Protein AF-A0A498HMM2-F1 (afdb_monomer_lite)

Secondary structure (DSSP, 8-state):
----------HHHHHHHHHHHHHHHHHHHHHHHHHHHHHHHHHHHHHHHHHHHSPPHHHHHHHHHHHHHHHHHHHHHHHHHHHHHHHHS--TTS----S---TTTHHHHS-----S-------

Foldseek 3Di:
DDDDPPPPPDPVVVVVVVVVVVVVVVVVVVVVVVVVVVVVVVVVVVVVVVVVVDDDPVVVVVVVVVVVVVVVVVVVVVVVVVVVVCVVDPDPPDPPPPDPDDVVVVVVVVPPPDDDDDDDDDD

InterPro domains:
  IPR015898 G-protein, gamma subunit-like domain [SM01224] (31-123)
  IPR045878 Guanine nucleotide-binding protein subunit gamma 1/2 [PTHR35129] (78-122)

Sequence (123 aa):
MQSDGSETLSPTTLRLQSLSAADTRGKHRIHAELKRLEQETRFLEEELEQLEKMDKASSACKEKLFSNVINMFTNFCLCSRILNSAETRPDPLLPITHGPLNPFWDRWFEGPQDSKGCRCWIL

Structure (mmCIF, N/CA/C/O backbone):
data_AF-A0A498HMM2-F1
#
_entry.id   AF-A0A498HMM2-F1
#
loop_
_atom_site.group_PDB
_atom_site.id
_atom_site.type_symbol
_atom_site.label_atom_id
_atom_site.label_alt_id
_atom_site.label_comp_id
_atom_site.label_asym_id
_atom_site.label_entity_id
_atom_site.label_seq_id
_atom_site.pdbx_PDB_ins_code
_atom_site.Cartn_x
_atom_site.Cartn_y
_atom_site.Cartn_z
_atom_site.occupancy
_atom_site.B_iso_or_equiv
_atom_site.auth_seq_id
_atom_site.auth_comp_id
_atom_site.auth_asym_id
_atom_site.auth_atom_id
_atom_site.pdbx_PDB_model_num
ATOM 1 N N . MET A 1 1 ? -85.148 -9.164 46.575 1.00 36.94 1 MET A N 1
ATOM 2 C CA . MET A 1 1 ? -84.847 -7.888 45.891 1.00 36.94 1 MET A CA 1
ATOM 3 C C . MET A 1 1 ? -83.417 -7.507 46.239 1.00 36.94 1 MET A C 1
ATOM 5 O O . MET A 1 1 ? -82.973 -7.881 47.317 1.00 36.94 1 MET A O 1
ATOM 9 N N . GLN A 1 2 ? -82.712 -6.920 45.271 1.00 40.34 2 GLN A N 1
ATOM 10 C CA . GLN A 1 2 ? -81.260 -6.739 45.175 1.00 40.34 2 GLN A CA 1
ATOM 11 C C . GLN A 1 2 ? -80.545 -6.300 46.468 1.00 40.34 2 GLN A C 1
ATOM 13 O O . GLN A 1 2 ? -80.986 -5.370 47.136 1.00 40.34 2 GLN A O 1
ATOM 18 N N . SER A 1 3 ? -79.388 -6.913 46.750 1.00 34.75 3 SER A N 1
ATOM 19 C CA . SER A 1 3 ? -78.334 -6.316 47.577 1.00 34.75 3 SER A CA 1
ATOM 20 C C . SER A 1 3 ? -77.168 -5.926 46.666 1.00 34.75 3 SER A C 1
ATOM 22 O O . SER A 1 3 ? -76.377 -6.778 46.259 1.00 34.75 3 SER A O 1
ATOM 24 N N . ASP A 1 4 ? -77.108 -4.644 46.317 1.00 44.84 4 ASP A N 1
ATOM 25 C CA . ASP A 1 4 ? -76.009 -4.031 45.576 1.00 44.84 4 ASP A CA 1
ATOM 26 C C . ASP A 1 4 ? -74.748 -3.979 46.451 1.00 44.84 4 ASP A C 1
ATOM 28 O O . ASP A 1 4 ? -74.605 -3.129 47.328 1.00 44.84 4 ASP A O 1
ATOM 32 N N . GLY A 1 5 ? -73.821 -4.905 46.210 1.00 42.09 5 GLY A N 1
ATOM 33 C CA . GLY A 1 5 ? -72.449 -4.836 46.702 1.00 42.09 5 GLY A CA 1
ATOM 34 C C . GLY A 1 5 ? -71.561 -4.194 45.644 1.00 42.09 5 GLY A C 1
ATOM 35 O O . GLY A 1 5 ? -70.886 -4.895 44.899 1.00 42.09 5 GLY A O 1
ATOM 36 N N . SER A 1 6 ? -71.604 -2.866 45.537 1.00 44.31 6 SER A N 1
ATOM 37 C CA . SER A 1 6 ? -70.723 -2.104 44.649 1.00 44.31 6 SER A CA 1
ATOM 38 C C . SER A 1 6 ? -69.293 -2.140 45.203 1.00 44.31 6 SER A C 1
ATOM 40 O O . SER A 1 6 ? -68.947 -1.378 46.111 1.00 44.31 6 SER A O 1
ATOM 42 N N . GLU A 1 7 ? -68.470 -3.063 44.696 1.00 49.50 7 GLU A N 1
ATOM 43 C CA . GLU A 1 7 ? -67.033 -3.139 44.977 1.00 49.50 7 GLU A CA 1
ATOM 44 C C . GLU A 1 7 ? -66.338 -1.882 44.440 1.00 49.50 7 GLU A C 1
ATOM 46 O O . GLU A 1 7 ? -65.869 -1.799 43.305 1.00 49.50 7 GLU A O 1
ATOM 51 N N . THR A 1 8 ? -66.297 -0.855 45.285 1.00 46.38 8 THR A N 1
ATOM 52 C CA . THR A 1 8 ? -65.587 0.392 45.023 1.00 46.38 8 THR A CA 1
ATOM 53 C C . THR A 1 8 ? -64.092 0.125 45.190 1.00 46.38 8 THR A C 1
ATOM 55 O O . THR A 1 8 ? -63.544 0.193 46.292 1.00 46.38 8 THR A O 1
ATOM 58 N N . LEU A 1 9 ? -63.425 -0.221 44.087 1.00 51.84 9 LEU A N 1
ATOM 59 C CA . LEU A 1 9 ? -61.968 -0.303 44.012 1.00 51.84 9 LEU A CA 1
ATOM 60 C C . LEU A 1 9 ? -61.376 1.055 44.412 1.00 51.84 9 LEU A C 1
ATOM 62 O O . LEU A 1 9 ? -61.551 2.062 43.726 1.00 51.84 9 LEU A O 1
ATOM 66 N N . SER A 1 10 ? -60.704 1.084 45.563 1.00 58.09 10 SER A N 1
ATOM 67 C CA . SER A 1 10 ? -60.160 2.313 46.137 1.00 58.09 10 SER A CA 1
ATOM 68 C C . SER A 1 10 ? -59.136 2.980 45.197 1.00 58.09 10 SER A C 1
ATOM 70 O O . SER A 1 10 ? -58.333 2.279 44.570 1.00 58.09 10 SER A O 1
ATOM 72 N N . PRO A 1 11 ? -59.070 4.328 45.152 1.00 54.34 11 PRO A N 1
ATOM 73 C CA . PRO A 1 11 ? -58.138 5.089 44.302 1.00 54.34 11 PRO A CA 1
ATOM 74 C C . PRO A 1 11 ? -56.658 4.705 44.488 1.00 54.34 11 PRO A C 1
ATOM 76 O O . PRO A 1 11 ? -55.835 4.854 43.582 1.00 54.34 11 PRO A O 1
ATOM 79 N N . THR A 1 12 ? -56.320 4.179 45.665 1.00 55.50 12 THR A N 1
ATOM 80 C CA . THR A 1 12 ? -54.974 3.757 46.065 1.00 55.50 12 THR A CA 1
ATOM 81 C C . THR A 1 12 ? -54.483 2.516 45.305 1.00 55.50 12 THR A C 1
ATOM 83 O O . THR A 1 12 ? -53.296 2.425 44.989 1.00 55.50 12 THR A O 1
ATOM 86 N N . THR A 1 13 ? -55.376 1.593 44.925 1.00 53.31 13 THR A N 1
ATOM 87 C CA . THR A 1 13 ? -55.015 0.362 44.191 1.00 53.31 13 THR A CA 1
ATOM 88 C C . THR A 1 13 ? -54.612 0.668 42.745 1.00 53.31 13 THR A C 1
ATOM 90 O O . THR A 1 13 ? -53.653 0.102 42.220 1.00 53.31 13 THR A O 1
ATOM 93 N N . LEU A 1 14 ? -55.279 1.647 42.129 1.00 54.44 14 LEU A N 1
ATOM 94 C CA . LEU A 1 14 ? -55.031 2.086 40.753 1.00 54.44 14 LEU A CA 1
ATOM 95 C C . LEU A 1 14 ? -53.692 2.843 40.631 1.00 54.44 14 LEU A C 1
ATOM 97 O O . LEU A 1 14 ? -52.986 2.722 39.629 1.00 54.44 14 LEU A O 1
ATOM 101 N N . ARG A 1 15 ? -53.274 3.560 41.686 1.00 53.12 15 ARG A N 1
ATOM 102 C CA . ARG A 1 15 ? -51.967 4.242 41.752 1.00 53.12 15 ARG A CA 1
ATOM 103 C C . ARG A 1 15 ? -50.787 3.285 41.909 1.00 53.12 15 ARG A C 1
ATOM 105 O O . ARG A 1 15 ? -49.772 3.499 41.252 1.00 53.12 15 ARG A O 1
ATOM 112 N N . LEU A 1 16 ? -50.919 2.224 42.704 1.00 51.81 16 LEU A N 1
ATOM 113 C CA . LEU A 1 16 ? -49.875 1.197 42.830 1.00 51.81 16 LEU A CA 1
ATOM 114 C C . LEU A 1 16 ? -49.755 0.335 41.562 1.00 51.81 16 LEU A C 1
ATOM 116 O O . LEU A 1 16 ? -48.642 0.031 41.135 1.00 51.81 16 LEU A O 1
ATOM 120 N N . GLN A 1 17 ? -50.874 0.023 40.898 1.00 54.69 17 GLN A N 1
ATOM 121 C CA . GLN A 1 17 ? -50.864 -0.639 39.586 1.00 54.69 17 GLN A CA 1
ATOM 122 C C . GLN A 1 17 ? -50.263 0.250 38.488 1.00 54.69 17 GLN A C 1
ATOM 124 O O . GLN A 1 17 ? -49.471 -0.230 37.681 1.00 54.69 17 GLN A O 1
ATOM 129 N N . SER A 1 18 ? -50.564 1.554 38.484 1.00 53.69 18 SER A N 1
ATOM 130 C CA . SER A 1 18 ? -49.972 2.512 37.541 1.00 53.69 18 SER A CA 1
ATOM 131 C C . SER A 1 18 ? -48.470 2.722 37.764 1.00 53.69 18 SER A C 1
ATOM 133 O O . SE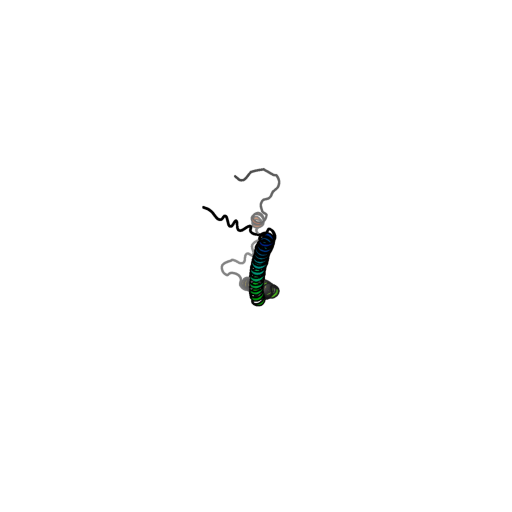R A 1 18 ? -47.749 2.921 36.787 1.00 53.69 18 SER A O 1
ATOM 135 N N . LEU A 1 19 ? -47.990 2.682 39.012 1.00 57.72 19 LEU A N 1
ATOM 136 C CA . LEU A 1 19 ? -46.561 2.759 39.340 1.00 57.72 19 LEU A CA 1
ATOM 137 C C . LEU A 1 19 ? -45.820 1.484 38.910 1.00 57.72 19 LEU A C 1
ATOM 139 O O . LEU A 1 19 ? -44.780 1.581 38.272 1.00 57.72 19 LEU A O 1
ATOM 143 N N . SER A 1 20 ? -46.397 0.304 39.160 1.00 58.25 20 SER A N 1
ATOM 144 C CA . SER A 1 20 ? -45.884 -0.996 38.690 1.00 58.25 20 SER A CA 1
ATOM 145 C C . SER A 1 20 ? -45.835 -1.101 37.152 1.00 58.25 20 SER A C 1
ATOM 147 O O . SER A 1 20 ? -44.838 -1.531 36.566 1.00 58.25 20 SER A O 1
ATOM 149 N N . ALA A 1 21 ? -46.879 -0.633 36.462 1.00 56.19 21 ALA A N 1
ATOM 150 C CA . ALA A 1 21 ? -46.923 -0.601 35.000 1.00 56.19 21 ALA A CA 1
ATOM 151 C C . ALA A 1 21 ? -45.917 0.403 34.396 1.00 56.19 21 ALA A C 1
ATOM 153 O O . ALA A 1 21 ? -45.317 0.141 33.353 1.00 56.19 21 ALA A O 1
ATOM 154 N N . ALA A 1 22 ? -45.687 1.542 35.057 1.00 59.97 22 ALA A N 1
ATOM 155 C CA . ALA A 1 22 ? -44.666 2.507 34.648 1.00 59.97 22 ALA A CA 1
ATOM 156 C C . ALA A 1 22 ? -43.235 1.980 34.881 1.00 59.97 22 ALA A C 1
ATOM 158 O O . ALA A 1 22 ? -42.363 2.181 34.032 1.00 59.97 22 ALA A O 1
ATOM 159 N N . ASP A 1 23 ? -43.015 1.258 35.981 1.00 61.69 23 ASP A N 1
ATOM 160 C CA . ASP A 1 23 ? -41.728 0.662 36.351 1.00 61.69 23 ASP A CA 1
ATOM 161 C C . ASP A 1 23 ? -41.336 -0.486 35.405 1.00 61.69 23 ASP A C 1
ATOM 163 O O . ASP A 1 23 ? -40.209 -0.555 34.911 1.00 61.69 23 ASP A O 1
ATOM 167 N N . THR A 1 24 ? -42.302 -1.319 35.001 1.00 68.19 24 THR A N 1
ATOM 168 C CA . THR A 1 24 ? -42.070 -2.325 33.953 1.00 68.19 24 THR A CA 1
ATOM 169 C C . THR A 1 24 ? -41.757 -1.679 32.602 1.00 68.19 24 THR A C 1
ATOM 171 O O . THR A 1 24 ? -40.858 -2.149 31.909 1.00 68.19 24 THR A O 1
ATOM 174 N N . ARG A 1 25 ? -42.401 -0.572 32.208 1.00 67.50 25 ARG A N 1
ATOM 175 C CA . ARG A 1 25 ? -42.082 0.138 30.950 1.00 67.50 25 ARG A CA 1
ATOM 176 C C . ARG A 1 25 ? -40.666 0.722 30.947 1.00 67.50 25 ARG A C 1
ATOM 178 O O . ARG A 1 25 ? -39.955 0.598 29.948 1.00 67.50 25 ARG A O 1
ATOM 185 N N . GLY A 1 26 ? -40.250 1.326 32.061 1.00 80.38 26 GLY A N 1
ATOM 186 C CA . GLY A 1 26 ? -38.877 1.792 32.260 1.00 80.38 26 GLY A CA 1
ATOM 187 C C . GLY A 1 26 ? -37.877 0.638 32.189 1.00 80.38 26 GLY A C 1
ATOM 188 O O . GLY A 1 26 ? -36.894 0.726 31.453 1.00 80.38 26 GLY A O 1
ATOM 189 N N . LYS A 1 27 ? -38.188 -0.481 32.854 1.00 87.19 27 LYS A N 1
ATOM 190 C CA . LYS A 1 27 ? -37.388 -1.710 32.835 1.00 87.19 27 LYS A CA 1
ATOM 191 C C . LYS A 1 27 ? -37.185 -2.250 31.423 1.00 87.19 27 LYS A C 1
ATOM 193 O O . LYS A 1 27 ? -36.051 -2.529 31.061 1.00 87.19 27 LYS A O 1
ATOM 198 N N . HIS A 1 28 ? -38.232 -2.353 30.602 1.00 88.94 28 HIS A N 1
ATOM 199 C CA . HIS A 1 28 ? -38.090 -2.819 29.216 1.00 88.94 28 HIS A CA 1
ATOM 200 C C . HIS A 1 28 ? -37.212 -1.885 28.378 1.00 88.94 28 HIS A C 1
ATOM 202 O O . HIS A 1 28 ? -36.393 -2.365 27.598 1.00 88.94 28 HIS A O 1
ATOM 208 N N . ARG A 1 29 ? -37.337 -0.563 28.568 1.00 89.44 29 ARG A N 1
ATOM 209 C CA . ARG A 1 29 ? -36.491 0.419 27.877 1.00 89.44 29 ARG A CA 1
ATOM 210 C C . ARG A 1 29 ? -35.020 0.254 28.253 1.00 89.44 29 ARG A C 1
ATOM 212 O O . ARG A 1 29 ? -34.181 0.157 27.367 1.00 89.44 29 ARG A O 1
ATOM 219 N N . ILE A 1 30 ? -34.727 0.158 29.549 1.00 90.19 30 ILE A N 1
ATOM 220 C CA . ILE A 1 30 ? -33.360 -0.057 30.043 1.00 90.19 30 ILE A CA 1
ATOM 221 C C . ILE A 1 30 ? -32.818 -1.397 29.534 1.00 90.19 30 ILE A C 1
ATOM 223 O O . ILE A 1 30 ? -31.680 -1.478 29.091 1.00 90.19 30 ILE A O 1
ATOM 227 N N . HIS A 1 31 ? -33.638 -2.447 29.537 1.00 90.00 31 HIS A N 1
ATOM 228 C CA . HIS A 1 31 ? -33.229 -3.775 29.092 1.00 90.00 31 HIS A CA 1
ATOM 229 C C . HIS A 1 31 ? -32.955 -3.839 27.580 1.00 90.00 31 HIS A C 1
ATOM 231 O O . HIS A 1 31 ? -32.061 -4.561 27.149 1.00 90.00 31 HIS A O 1
ATOM 237 N N . ALA A 1 32 ? -33.695 -3.078 26.770 1.00 91.38 32 ALA A N 1
ATOM 238 C CA . ALA A 1 32 ? -33.445 -2.965 25.335 1.00 91.38 32 ALA A CA 1
ATOM 239 C C . ALA A 1 32 ? -32.131 -2.229 25.041 1.00 91.38 32 ALA A C 1
ATOM 241 O O . ALA A 1 32 ? -31.350 -2.686 24.209 1.00 91.38 32 ALA A O 1
ATOM 242 N N . GLU A 1 33 ? -31.859 -1.129 25.748 1.00 93.81 33 GLU A N 1
ATOM 243 C CA . GLU A 1 33 ? -30.581 -0.423 25.614 1.00 93.81 33 GLU A CA 1
ATOM 244 C C . GLU A 1 33 ? -29.408 -1.271 26.103 1.00 93.81 33 GLU A C 1
ATOM 246 O O . GLU A 1 33 ? -28.381 -1.321 25.432 1.00 93.81 33 GLU A O 1
ATOM 251 N N . LEU A 1 34 ?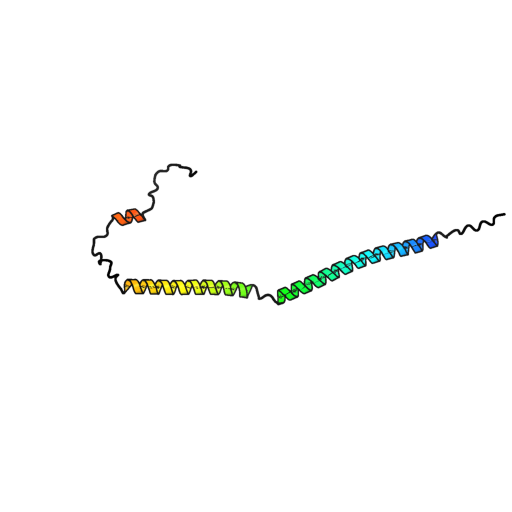 -29.585 -2.010 27.201 1.00 93.50 34 LEU A N 1
ATOM 252 C CA . LEU A 1 34 ? -28.583 -2.942 27.711 1.00 93.50 34 LEU A CA 1
ATOM 253 C C . LEU A 1 34 ? -28.264 -4.032 26.682 1.00 93.50 34 LEU A C 1
ATOM 255 O O . LEU A 1 34 ? -27.097 -4.253 26.385 1.00 93.50 34 LEU A O 1
ATOM 259 N N . LYS A 1 35 ? -29.280 -4.646 26.060 1.00 95.19 35 LYS A N 1
ATOM 260 C CA . LYS A 1 35 ? -29.074 -5.637 24.989 1.00 95.19 35 LYS A CA 1
ATOM 261 C C . LYS A 1 35 ? -28.379 -5.057 23.758 1.00 95.19 35 LYS A C 1
ATOM 263 O O . LYS A 1 35 ? -27.580 -5.752 23.134 1.00 95.19 35 LYS A O 1
ATOM 268 N N . ARG A 1 36 ? -28.684 -3.806 23.399 1.00 96.50 36 ARG A N 1
ATOM 269 C CA . ARG A 1 36 ? -28.018 -3.115 22.287 1.00 96.50 36 ARG A CA 1
ATOM 270 C C . ARG A 1 36 ? -26.539 -2.883 22.597 1.00 96.50 36 ARG A C 1
ATOM 272 O O . ARG A 1 36 ? -25.699 -3.209 21.772 1.00 96.50 36 ARG A O 1
ATOM 279 N N . LEU A 1 37 ? -26.233 -2.368 23.787 1.00 95.69 37 LEU A N 1
ATOM 280 C CA . LEU A 1 37 ? -24.855 -2.140 24.235 1.00 95.69 37 LEU A CA 1
ATOM 281 C C . LEU A 1 37 ? -24.066 -3.448 24.350 1.00 95.69 37 LEU A C 1
ATOM 283 O O . LEU A 1 37 ? -22.891 -3.499 24.002 1.00 95.69 37 LEU A O 1
ATOM 287 N N . GLU A 1 38 ? -24.714 -4.523 24.791 1.00 96.25 38 GLU A N 1
ATOM 288 C CA . GLU A 1 38 ? -24.109 -5.853 24.852 1.00 96.25 38 GLU A CA 1
ATOM 289 C C . GLU A 1 38 ? -23.776 -6.390 23.449 1.00 96.25 38 GLU A C 1
ATOM 291 O O . GLU A 1 38 ? -22.716 -6.973 23.243 1.00 96.25 38 GLU A O 1
ATOM 296 N N . GLN A 1 39 ? -24.648 -6.160 22.460 1.00 96.94 39 GLN A N 1
ATOM 297 C CA . GLN A 1 39 ? -24.356 -6.462 21.053 1.00 96.94 39 GLN A CA 1
ATOM 298 C C . GLN A 1 39 ? -23.192 -5.634 20.512 1.00 96.94 39 GLN A C 1
ATOM 300 O O . GLN A 1 39 ? -22.331 -6.183 19.835 1.00 96.94 39 GLN A O 1
ATOM 305 N N . GLU A 1 40 ? -23.165 -4.339 20.816 1.00 95.19 40 GLU A N 1
ATOM 306 C CA . GLU A 1 40 ? -22.103 -3.429 20.386 1.00 95.19 40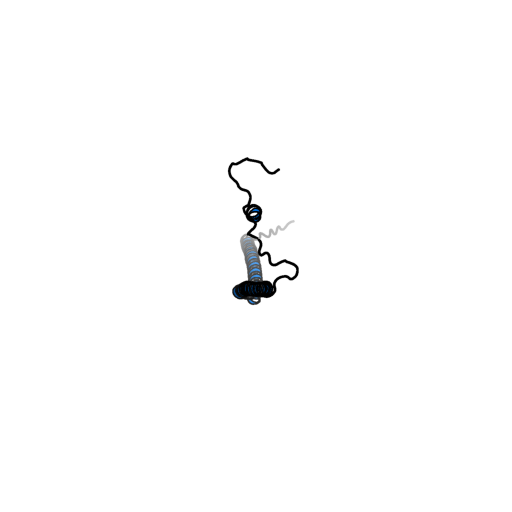 GLU A CA 1
ATOM 307 C C . GLU A 1 40 ? -20.752 -3.821 20.995 1.00 95.19 40 GLU A C 1
ATOM 309 O O . GLU A 1 40 ? -19.745 -3.835 20.297 1.00 95.19 40 GLU A O 1
ATOM 314 N N . THR A 1 41 ? -20.745 -4.250 22.260 1.00 95.75 41 THR A N 1
ATOM 315 C CA . THR A 1 41 ? -19.536 -4.749 22.931 1.00 95.75 41 THR A CA 1
ATOM 316 C C . THR A 1 41 ? -19.019 -6.017 22.255 1.00 95.75 41 THR A C 1
ATOM 318 O O . THR A 1 41 ? -17.845 -6.068 21.906 1.00 95.75 41 THR A O 1
ATOM 321 N N . ARG A 1 42 ? -19.890 -7.001 21.979 1.00 96.12 42 ARG A N 1
ATOM 322 C CA . ARG A 1 42 ? -19.486 -8.224 21.259 1.00 96.12 42 ARG A CA 1
ATOM 323 C C . ARG A 1 42 ? -18.962 -7.934 19.855 1.00 96.12 42 ARG A C 1
ATOM 325 O O . ARG A 1 42 ? -17.972 -8.519 19.439 1.00 96.12 42 ARG A O 1
ATOM 332 N N . PHE A 1 43 ? -19.617 -7.028 19.134 1.00 97.00 43 PHE A N 1
ATOM 333 C CA . PHE A 1 43 ? -19.184 -6.637 17.795 1.00 97.00 43 PHE A CA 1
ATOM 334 C C . PHE A 1 43 ? -17.786 -6.004 17.819 1.00 97.00 43 PHE A C 1
ATOM 336 O O . PHE A 1 43 ? -16.921 -6.378 17.033 1.00 97.00 43 PHE A O 1
ATOM 343 N N . LEU A 1 44 ? -17.544 -5.085 18.757 1.00 95.62 44 LEU A N 1
ATOM 344 C CA . LEU A 1 44 ? -16.239 -4.446 18.908 1.00 95.62 44 LEU A CA 1
ATOM 345 C C . LEU A 1 44 ? -15.148 -5.439 19.331 1.00 95.62 44 LEU A C 1
ATOM 347 O O . LEU A 1 44 ? -14.020 -5.323 18.863 1.00 95.62 44 LEU A O 1
ATOM 351 N N . GLU A 1 45 ? -15.464 -6.420 20.180 1.00 94.19 45 GLU A N 1
ATOM 352 C CA . GLU A 1 45 ? -14.534 -7.499 20.542 1.00 94.19 45 GLU A CA 1
ATOM 353 C C . GLU A 1 45 ? -14.123 -8.334 19.316 1.00 94.19 45 GLU A C 1
ATOM 355 O O . GLU A 1 45 ? -12.934 -8.593 19.127 1.00 94.19 45 GLU A O 1
ATOM 360 N N . GLU A 1 46 ? -15.075 -8.691 18.446 1.00 94.75 46 GLU A N 1
ATOM 361 C CA . GLU A 1 46 ? -14.804 -9.411 17.193 1.00 94.75 46 GLU A CA 1
ATOM 362 C C . GLU A 1 46 ? -13.934 -8.591 16.223 1.00 94.75 46 GLU A C 1
ATOM 364 O O . GLU A 1 46 ? -13.014 -9.136 15.606 1.00 94.75 46 GLU A O 1
ATOM 369 N N . GLU A 1 47 ? -14.186 -7.285 16.082 1.00 93.25 47 GLU A N 1
ATOM 370 C CA . GLU A 1 47 ? -13.342 -6.404 15.260 1.00 93.25 47 GLU A CA 1
ATOM 371 C C . GLU A 1 47 ? -11.920 -6.290 15.822 1.00 93.25 47 GLU A C 1
ATOM 373 O O . GLU A 1 47 ? -10.945 -6.281 15.067 1.00 93.25 47 GLU A O 1
ATOM 378 N N . LEU A 1 48 ? -11.781 -6.241 17.146 1.00 89.50 48 LEU A N 1
ATOM 379 C CA . LEU A 1 48 ? -10.485 -6.141 17.808 1.00 89.50 48 LEU A CA 1
ATOM 380 C C . LEU A 1 48 ? -9.669 -7.431 17.634 1.00 89.50 48 LEU A C 1
ATOM 382 O O . LEU A 1 48 ? -8.476 -7.357 17.340 1.00 89.50 48 LEU A O 1
ATOM 386 N N . GLU A 1 49 ? -10.316 -8.599 17.700 1.00 91.81 49 GLU A N 1
ATOM 387 C CA . GLU A 1 49 ? -9.690 -9.890 17.384 1.00 91.81 49 GLU A CA 1
ATOM 388 C C . GLU A 1 49 ? -9.228 -9.955 15.914 1.00 91.81 49 GLU A C 1
ATOM 390 O O . GLU A 1 49 ? -8.159 -10.488 15.604 1.00 91.81 49 GLU A O 1
ATOM 395 N N . GLN A 1 50 ? -10.002 -9.390 14.981 1.00 88.88 50 GLN A N 1
ATOM 396 C CA . GLN A 1 50 ? -9.603 -9.301 13.572 1.00 88.88 50 GLN A CA 1
ATOM 397 C C . GLN A 1 50 ? -8.405 -8.365 13.370 1.00 88.88 50 GLN A C 1
ATOM 399 O O . GLN A 1 50 ? -7.487 -8.703 12.621 1.00 88.88 50 GLN A O 1
ATOM 404 N N . LEU A 1 51 ? -8.382 -7.219 14.055 1.00 83.12 51 LEU A N 1
ATOM 405 C CA . LEU A 1 51 ? -7.264 -6.276 14.009 1.00 83.12 51 LEU A CA 1
ATOM 406 C C . LEU A 1 51 ? -5.985 -6.852 14.624 1.00 83.12 51 LEU A C 1
ATOM 408 O O . LEU A 1 51 ? -4.899 -6.550 14.136 1.00 83.12 51 LEU A O 1
ATOM 412 N N . GLU A 1 52 ? -6.097 -7.695 15.651 1.00 83.00 52 GLU A N 1
ATOM 413 C CA . GLU A 1 52 ? -4.956 -8.417 16.223 1.00 83.00 52 GLU A CA 1
ATOM 414 C C . GLU A 1 52 ? -4.393 -9.468 15.253 1.00 83.00 52 GLU A C 1
ATOM 416 O O . GLU A 1 52 ? -3.178 -9.650 15.170 1.00 83.00 52 GLU A O 1
ATOM 421 N N . LYS A 1 53 ? -5.262 -10.128 14.475 1.00 86.31 53 LYS A N 1
ATOM 422 C CA . LYS A 1 53 ? -4.857 -11.077 13.422 1.00 86.31 53 LYS A CA 1
ATOM 423 C C . LYS A 1 53 ? -4.261 -10.391 12.192 1.00 86.31 53 LYS A C 1
ATOM 425 O O . LYS A 1 53 ? -3.561 -11.046 11.421 1.00 86.31 53 LYS A O 1
ATOM 430 N N . MET A 1 54 ? -4.552 -9.110 11.973 1.00 77.69 54 MET A N 1
ATOM 431 C CA . MET A 1 54 ? -4.001 -8.357 10.852 1.00 77.69 54 MET A CA 1
ATOM 432 C C . MET A 1 54 ? -2.544 -7.969 11.105 1.00 77.69 54 MET A C 1
ATOM 434 O O . MET A 1 54 ? -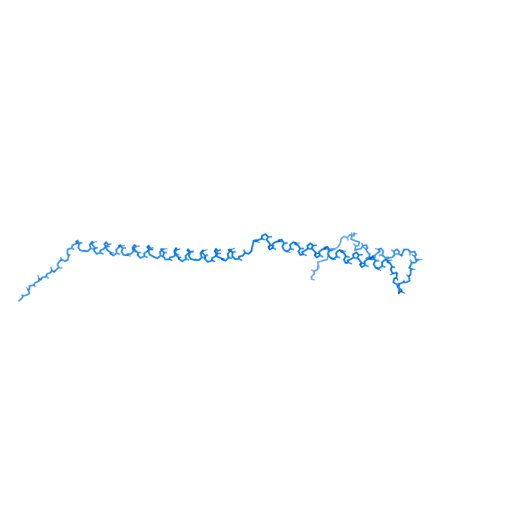2.180 -7.404 12.135 1.00 77.69 54 MET A O 1
ATOM 438 N N . ASP A 1 55 ? -1.704 -8.204 10.100 1.00 76.38 55 ASP A N 1
ATOM 439 C CA . ASP A 1 55 ? -0.331 -7.725 10.117 1.00 76.38 55 ASP A CA 1
ATOM 440 C C . ASP A 1 55 ? -0.268 -6.192 10.173 1.00 76.38 55 ASP A C 1
ATOM 442 O O . ASP A 1 55 ? -1.129 -5.468 9.661 1.00 76.38 55 ASP A O 1
ATOM 446 N N . LYS A 1 56 ? 0.804 -5.671 10.781 1.00 79.06 56 LYS A N 1
ATOM 447 C CA . LYS A 1 56 ? 1.032 -4.225 10.897 1.00 79.06 56 LYS A CA 1
ATOM 448 C C . LYS A 1 56 ? 0.932 -3.579 9.514 1.00 79.06 56 LYS A C 1
ATOM 450 O O . LYS A 1 56 ? 1.653 -3.962 8.603 1.00 79.06 56 LYS A O 1
ATOM 455 N N . ALA A 1 57 ? 0.186 -2.483 9.374 1.00 71.81 57 ALA A N 1
ATOM 456 C CA . ALA A 1 57 ? 0.143 -1.730 8.110 1.00 71.81 57 ALA A CA 1
ATOM 457 C C . ALA A 1 57 ? 1.552 -1.348 7.585 1.00 71.81 57 ALA A C 1
ATOM 459 O O . ALA A 1 57 ? 1.787 -1.233 6.381 1.00 71.81 57 ALA A O 1
ATOM 460 N N . SER A 1 58 ? 2.525 -1.215 8.498 1.00 74.25 58 SER A N 1
ATOM 461 C CA . SER A 1 58 ? 3.940 -1.017 8.176 1.00 74.25 58 SER A CA 1
ATOM 462 C C . SER A 1 58 ? 4.602 -2.208 7.460 1.00 74.25 58 SER A C 1
ATOM 464 O O . SER A 1 58 ? 5.436 -1.959 6.593 1.00 74.25 58 SER A O 1
ATOM 466 N N . SER A 1 59 ? 4.278 -3.471 7.777 1.00 75.31 59 SER A N 1
ATOM 467 C CA . SER A 1 59 ? 4.855 -4.635 7.077 1.00 75.31 59 SER A CA 1
ATOM 468 C C . SER A 1 59 ? 4.320 -4.740 5.652 1.00 75.31 59 SER A C 1
ATOM 470 O O . SER A 1 59 ? 5.121 -4.807 4.723 1.00 75.31 59 SER A O 1
ATOM 472 N N . ALA A 1 60 ? 3.007 -4.595 5.460 1.00 72.94 60 ALA A N 1
ATOM 473 C CA . ALA A 1 60 ? 2.391 -4.587 4.131 1.00 72.94 60 ALA A CA 1
ATOM 474 C C . ALA A 1 60 ? 2.971 -3.483 3.219 1.00 72.94 60 ALA A C 1
ATOM 476 O O . ALA A 1 60 ? 3.265 -3.714 2.043 1.00 72.94 60 ALA A O 1
ATOM 477 N N . CYS A 1 61 ? 3.199 -2.281 3.763 1.00 73.50 61 CYS A N 1
ATOM 478 C CA . CYS A 1 61 ? 3.831 -1.185 3.024 1.00 73.50 61 CYS A CA 1
ATOM 479 C C . CYS A 1 61 ? 5.313 -1.467 2.715 1.00 73.50 61 CYS A C 1
ATOM 481 O O . CYS A 1 61 ? 5.770 -1.236 1.593 1.00 73.50 61 CYS A O 1
ATOM 483 N N . LYS A 1 62 ? 6.064 -2.027 3.676 1.00 80.56 62 LYS A N 1
ATOM 484 C CA . LYS A 1 62 ? 7.465 -2.426 3.469 1.00 80.56 62 LYS A CA 1
ATOM 485 C C . LYS A 1 62 ? 7.595 -3.454 2.353 1.00 80.56 62 LYS A C 1
ATOM 487 O O . LYS A 1 62 ? 8.442 -3.270 1.492 1.00 80.56 62 LYS A O 1
ATOM 492 N N . GLU A 1 63 ? 6.759 -4.485 2.311 1.00 84.06 63 GLU A N 1
ATOM 493 C CA . GLU A 1 63 ? 6.813 -5.520 1.268 1.00 84.06 63 GLU A CA 1
ATOM 494 C C . GLU A 1 63 ? 6.589 -4.955 -0.141 1.00 84.06 63 GLU A C 1
ATOM 496 O O . GLU A 1 63 ? 7.320 -5.282 -1.084 1.00 84.06 63 GLU A O 1
ATOM 501 N N . LYS A 1 64 ? 5.619 -4.048 -0.295 1.00 81.62 64 LYS A N 1
ATOM 502 C CA . LYS A 1 64 ? 5.374 -3.362 -1.572 1.00 81.62 64 LYS A CA 1
ATOM 503 C C . LYS A 1 64 ? 6.541 -2.462 -1.975 1.00 81.62 64 LYS A C 1
ATOM 505 O O . LYS A 1 64 ? 6.938 -2.462 -3.137 1.00 81.62 64 LYS A O 1
ATOM 510 N N . LEU A 1 65 ? 7.135 -1.740 -1.029 1.00 83.81 65 LEU A N 1
ATOM 511 C CA . LEU A 1 65 ? 8.316 -0.920 -1.302 1.00 83.81 65 LEU A CA 1
ATOM 512 C C . LEU A 1 65 ? 9.540 -1.777 -1.648 1.00 83.81 65 LEU A C 1
ATOM 514 O O . LEU A 1 65 ? 10.211 -1.494 -2.636 1.00 83.81 65 LEU A O 1
ATOM 518 N N . PHE A 1 66 ? 9.803 -2.850 -0.899 1.00 87.06 66 PHE A N 1
ATOM 519 C CA . PHE A 1 66 ? 10.915 -3.763 -1.165 1.00 87.06 66 PHE A CA 1
ATOM 520 C C . PHE A 1 66 ? 10.782 -4.434 -2.529 1.00 87.06 66 PHE A C 1
ATOM 522 O O . PHE A 1 66 ? 11.747 -4.439 -3.286 1.00 87.06 66 PHE A O 1
ATOM 529 N N . SER A 1 67 ? 9.598 -4.941 -2.884 1.00 88.44 67 SER A N 1
ATOM 530 C CA . SER A 1 67 ? 9.375 -5.546 -4.204 1.00 88.44 67 SER A CA 1
ATOM 531 C C . SER A 1 67 ? 9.584 -4.545 -5.343 1.00 88.44 67 SER A C 1
ATOM 533 O O . SER A 1 67 ? 10.277 -4.866 -6.307 1.00 88.44 67 SER A O 1
ATOM 535 N N . ASN A 1 68 ? 9.087 -3.311 -5.219 1.00 91.25 68 ASN A N 1
ATOM 536 C CA . ASN A 1 68 ? 9.316 -2.266 -6.220 1.00 91.25 68 ASN A CA 1
ATOM 537 C C . ASN A 1 68 ? 10.803 -1.908 -6.363 1.00 91.25 68 ASN A C 1
ATOM 539 O O . 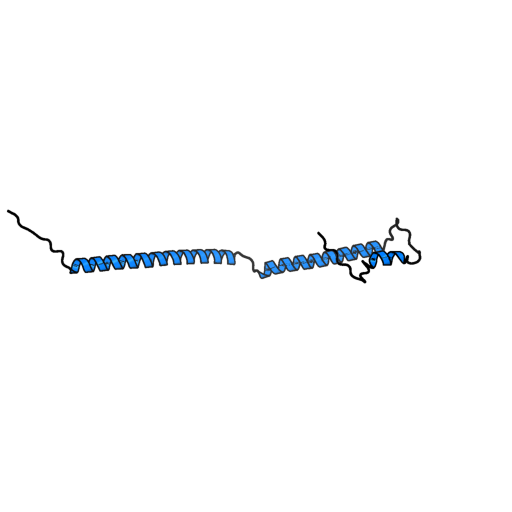ASN A 1 68 ? 11.307 -1.813 -7.482 1.00 91.25 68 ASN A O 1
ATOM 543 N N . VAL A 1 69 ? 11.514 -1.744 -5.245 1.00 93.25 69 VAL A N 1
ATOM 544 C CA . VAL A 1 69 ? 12.948 -1.414 -5.242 1.00 93.25 69 VAL A CA 1
ATOM 545 C C . VAL A 1 69 ? 13.777 -2.555 -5.832 1.00 93.25 69 VAL A C 1
ATOM 547 O O . VAL A 1 69 ? 14.632 -2.304 -6.681 1.00 93.25 69 VAL A O 1
ATOM 550 N N . ILE A 1 70 ? 13.498 -3.804 -5.444 1.00 93.00 70 ILE A N 1
ATOM 551 C CA . ILE A 1 70 ? 14.163 -4.990 -6.000 1.00 93.00 70 ILE A CA 1
ATOM 552 C C . ILE A 1 70 ? 13.924 -5.055 -7.508 1.00 93.00 70 ILE A C 1
ATOM 554 O O . ILE A 1 70 ? 14.884 -5.158 -8.264 1.00 93.00 70 ILE A O 1
ATOM 558 N N . ASN A 1 71 ? 12.676 -4.907 -7.960 1.00 91.69 71 ASN A N 1
ATOM 559 C CA . ASN A 1 71 ? 12.344 -4.940 -9.382 1.00 91.69 71 ASN A CA 1
ATOM 560 C C . ASN A 1 71 ? 13.061 -3.840 -10.170 1.00 91.69 71 ASN A C 1
ATOM 562 O O . ASN A 1 71 ? 13.568 -4.109 -11.259 1.00 91.69 71 ASN A O 1
ATOM 566 N N . MET A 1 72 ? 13.135 -2.618 -9.633 1.00 93.06 72 MET A N 1
ATOM 567 C CA . MET A 1 72 ? 13.869 -1.523 -10.268 1.00 93.06 72 MET A CA 1
ATOM 568 C C . MET A 1 72 ? 15.355 -1.873 -10.409 1.00 93.06 72 MET A C 1
ATOM 570 O O . MET A 1 72 ? 15.931 -1.710 -11.484 1.00 93.06 72 MET A O 1
ATOM 574 N N . PHE A 1 73 ? 15.960 -2.407 -9.347 1.00 94.69 73 PHE A N 1
ATOM 575 C CA . PHE A 1 73 ? 17.370 -2.779 -9.337 1.00 94.69 73 PHE A CA 1
ATOM 576 C C . PHE A 1 73 ? 17.662 -3.939 -10.299 1.00 94.69 73 PHE A C 1
ATOM 578 O O . PHE A 1 73 ? 18.598 -3.869 -11.093 1.00 94.69 73 PHE A O 1
ATOM 585 N N . THR A 1 74 ? 16.820 -4.976 -10.304 1.00 94.12 74 THR A N 1
ATOM 586 C CA . THR A 1 74 ? 16.939 -6.111 -11.226 1.00 94.12 74 THR A CA 1
ATOM 587 C C . THR A 1 74 ? 16.797 -5.671 -12.681 1.00 94.12 74 THR A C 1
ATOM 589 O O . THR A 1 74 ? 17.614 -6.071 -13.509 1.00 94.12 74 THR A O 1
ATOM 592 N N . ASN A 1 75 ? 15.817 -4.818 -13.001 1.00 92.94 75 ASN A N 1
ATOM 593 C CA . ASN A 1 75 ? 15.644 -4.292 -14.357 1.00 92.94 75 ASN A CA 1
ATOM 594 C C . ASN A 1 75 ? 16.831 -3.431 -14.790 1.00 92.94 75 ASN A C 1
ATOM 596 O O . ASN A 1 75 ? 17.319 -3.585 -15.908 1.00 92.94 75 ASN A O 1
ATOM 600 N N . PHE A 1 76 ? 17.331 -2.568 -13.904 1.00 94.44 76 PHE A N 1
ATOM 601 C CA . PHE A 1 76 ? 18.516 -1.762 -14.177 1.00 94.44 76 PHE A CA 1
ATOM 602 C C . PHE A 1 76 ? 19.736 -2.642 -14.489 1.00 94.44 76 PHE A C 1
ATOM 604 O O . PHE A 1 76 ? 20.389 -2.456 -15.516 1.00 94.44 76 PHE A O 1
ATOM 611 N N . CYS A 1 77 ? 20.007 -3.655 -13.658 1.00 90.00 77 CYS A N 1
ATOM 612 C CA . CYS A 1 77 ? 21.101 -4.598 -13.887 1.00 90.00 77 CYS A CA 1
ATOM 613 C C . CYS A 1 77 ? 20.928 -5.402 -15.183 1.00 90.00 77 CYS A C 1
ATOM 615 O O . CYS A 1 77 ? 21.905 -5.618 -15.901 1.00 90.00 77 CYS A O 1
ATOM 617 N N . LEU A 1 78 ? 19.705 -5.842 -15.498 1.00 92.69 78 LEU A N 1
ATOM 618 C CA . LEU A 1 78 ? 19.416 -6.565 -16.735 1.00 92.69 78 LEU A CA 1
ATOM 619 C C . LEU A 1 78 ? 19.661 -5.678 -17.960 1.00 92.69 78 LEU A C 1
ATOM 621 O O . LEU A 1 78 ? 20.352 -6.100 -18.883 1.00 92.69 78 LEU A O 1
ATOM 625 N N . CYS A 1 79 ? 19.153 -4.446 -17.942 1.00 90.94 79 CYS A N 1
ATOM 626 C CA . CYS A 1 79 ? 19.352 -3.477 -19.014 1.00 90.94 79 CYS A CA 1
ATOM 627 C C . CYS A 1 79 ? 20.844 -3.181 -19.223 1.00 90.94 79 CYS A C 1
ATOM 629 O O . CYS A 1 79 ? 21.346 -3.306 -20.337 1.00 90.94 79 CYS A O 1
ATOM 631 N N . SER A 1 80 ? 21.580 -2.901 -18.142 1.00 91.88 80 SER A N 1
ATOM 632 C CA . SER A 1 80 ? 23.030 -2.685 -18.189 1.00 91.88 80 SER A CA 1
A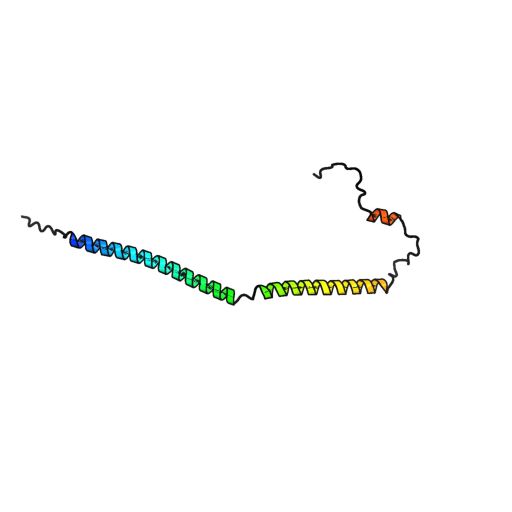TOM 633 C C . SER A 1 80 ? 23.779 -3.884 -18.784 1.00 91.88 80 SER A C 1
ATOM 635 O O . SER A 1 80 ? 24.664 -3.708 -19.621 1.00 91.88 80 SER A O 1
ATOM 637 N N . ARG A 1 81 ? 23.390 -5.113 -18.422 1.00 89.94 81 ARG A N 1
ATOM 638 C CA . ARG A 1 81 ? 23.970 -6.335 -18.992 1.00 89.94 81 ARG A CA 1
ATOM 639 C C . ARG A 1 81 ? 23.679 -6.473 -20.487 1.00 89.94 81 ARG A C 1
ATOM 641 O O . ARG A 1 81 ? 24.582 -6.830 -21.239 1.00 89.94 81 ARG A O 1
ATOM 648 N N . ILE A 1 82 ? 22.444 -6.206 -20.910 1.00 87.19 82 ILE A N 1
ATOM 649 C CA . ILE A 1 82 ? 22.048 -6.272 -22.322 1.00 87.19 82 ILE A CA 1
ATOM 650 C C . ILE A 1 82 ? 22.834 -5.239 -23.136 1.00 87.19 82 ILE A C 1
ATOM 652 O O . ILE A 1 82 ? 23.425 -5.603 -24.151 1.00 87.19 82 ILE A O 1
ATOM 656 N N . LEU A 1 83 ? 22.915 -3.994 -22.660 1.00 84.62 83 LEU A N 1
ATOM 657 C CA . LEU A 1 83 ? 23.684 -2.927 -23.308 1.00 84.62 83 LEU A CA 1
ATOM 658 C C . LEU A 1 83 ? 25.156 -3.314 -23.479 1.00 84.62 83 LEU A C 1
ATOM 660 O O . LEU A 1 83 ? 25.677 -3.269 -24.589 1.00 84.62 83 LEU A O 1
ATOM 664 N N . ASN A 1 84 ? 25.799 -3.809 -22.418 1.00 82.81 84 ASN A N 1
ATOM 665 C CA . ASN A 1 84 ? 27.191 -4.255 -22.488 1.00 82.81 84 ASN A CA 1
ATOM 666 C C . ASN A 1 84 ? 27.386 -5.405 -23.500 1.00 82.81 84 ASN A C 1
ATOM 668 O O . ASN A 1 84 ? 28.361 -5.432 -24.253 1.00 82.81 84 ASN A O 1
ATOM 672 N N . SER A 1 85 ? 26.434 -6.341 -23.572 1.00 78.75 85 SER A N 1
ATOM 673 C CA . SER A 1 85 ? 26.489 -7.439 -24.546 1.00 78.75 85 SER A CA 1
ATOM 674 C C . SER A 1 85 ? 26.304 -6.981 -25.997 1.00 78.75 85 SER A C 1
ATOM 676 O O . SER A 1 85 ? 26.884 -7.580 -26.900 1.00 78.75 85 SER A O 1
ATOM 678 N N . ALA A 1 86 ? 25.532 -5.915 -26.222 1.00 76.06 86 ALA A N 1
ATOM 679 C CA . ALA A 1 86 ? 25.335 -5.330 -27.544 1.00 76.06 86 ALA A CA 1
ATOM 680 C C . ALA A 1 86 ? 26.560 -4.515 -27.998 1.00 76.06 86 ALA A C 1
ATOM 682 O O . ALA A 1 86 ? 26.929 -4.564 -29.166 1.00 76.06 86 ALA A O 1
ATOM 683 N N . GLU A 1 87 ? 27.235 -3.816 -27.082 1.00 70.56 87 GLU A N 1
ATOM 684 C CA . GLU A 1 87 ? 28.456 -3.052 -27.390 1.00 70.56 87 GLU A CA 1
ATOM 685 C C . GLU A 1 87 ? 29.664 -3.950 -27.688 1.00 70.56 87 GLU A C 1
ATOM 687 O O . GLU A 1 87 ? 30.498 -3.630 -28.532 1.00 70.56 87 GLU A O 1
ATOM 692 N N . THR A 1 88 ? 29.767 -5.094 -27.010 1.00 72.00 88 THR A N 1
ATOM 693 C CA . THR A 1 88 ? 30.908 -6.014 -27.158 1.00 72.00 88 THR A CA 1
ATOM 694 C C . THR A 1 88 ? 30.814 -6.922 -28.382 1.00 72.00 88 THR A C 1
ATOM 696 O O . THR A 1 88 ? 31.814 -7.532 -28.770 1.00 72.00 88 THR A O 1
ATOM 699 N N . ARG A 1 89 ? 29.641 -7.014 -29.018 1.00 64.25 89 ARG A N 1
ATOM 700 C CA . ARG A 1 89 ? 29.412 -7.858 -30.190 1.00 64.25 89 ARG A CA 1
ATOM 701 C C . ARG A 1 89 ? 28.708 -7.046 -31.283 1.00 64.25 89 ARG A C 1
ATOM 703 O O . ARG A 1 89 ? 27.482 -6.971 -31.260 1.00 64.25 89 ARG A O 1
ATOM 710 N N . PRO A 1 90 ? 29.452 -6.461 -32.244 1.00 57.06 90 PRO A N 1
ATOM 711 C CA . PRO A 1 90 ? 28.829 -5.756 -33.356 1.00 57.06 90 PRO A CA 1
ATOM 712 C C . PRO A 1 90 ? 27.915 -6.730 -34.105 1.00 57.06 90 PRO A C 1
ATOM 714 O O . PRO A 1 90 ? 28.310 -7.868 -34.380 1.00 57.06 90 PRO A O 1
ATOM 717 N N . ASP A 1 91 ? 26.678 -6.305 -34.362 1.00 59.72 91 ASP A N 1
ATOM 718 C CA . ASP A 1 91 ? 25.677 -7.110 -35.057 1.00 59.72 91 ASP A CA 1
ATOM 719 C C . ASP A 1 91 ? 26.232 -7.535 -36.431 1.00 59.72 91 ASP A C 1
ATOM 721 O O . ASP A 1 91 ? 26.514 -6.671 -37.265 1.00 59.72 91 ASP A O 1
ATOM 725 N N . PRO A 1 92 ? 26.409 -8.844 -36.695 1.00 59.88 92 PRO A N 1
ATOM 726 C CA . PRO A 1 92 ? 26.975 -9.327 -37.951 1.00 59.88 92 PRO A CA 1
ATOM 727 C C . PRO A 1 92 ? 26.093 -9.049 -39.181 1.00 59.88 92 PRO A C 1
ATOM 729 O O . PRO A 1 92 ? 26.544 -9.288 -40.301 1.00 59.88 92 PRO A O 1
ATOM 732 N N . LEU A 1 93 ? 24.859 -8.560 -39.004 1.00 58.47 93 LEU A N 1
ATOM 733 C CA . LEU A 1 93 ? 23.952 -8.170 -40.088 1.00 58.47 93 LEU A CA 1
ATOM 734 C C . LEU A 1 93 ? 23.901 -6.657 -40.334 1.00 58.47 93 LEU A C 1
ATOM 736 O O . LEU A 1 93 ? 23.346 -6.233 -41.349 1.00 58.47 93 LEU A O 1
ATOM 740 N N . LEU A 1 94 ? 24.484 -5.844 -39.450 1.00 54.38 94 LEU A N 1
ATOM 741 C CA . LEU A 1 94 ? 24.579 -4.403 -39.650 1.00 54.38 94 LEU A CA 1
ATOM 742 C C . LEU A 1 94 ? 25.999 -4.065 -40.117 1.00 54.38 94 LEU A C 1
ATOM 744 O O . LEU A 1 94 ? 26.956 -4.260 -39.364 1.00 54.38 94 LEU A O 1
ATOM 748 N N . PRO A 1 95 ? 26.185 -3.571 -41.356 1.00 54.56 95 PRO A N 1
ATOM 749 C CA . PRO A 1 95 ? 27.494 -3.103 -41.779 1.00 54.56 95 PRO A CA 1
ATOM 750 C C . PRO A 1 95 ? 27.930 -1.999 -40.819 1.00 54.56 95 PRO A C 1
ATOM 752 O O . PRO A 1 95 ? 27.146 -1.100 -40.522 1.00 54.56 95 PRO A O 1
ATOM 755 N N . ILE A 1 96 ? 29.173 -2.068 -40.335 1.00 59.28 96 ILE A N 1
ATOM 756 C CA . ILE A 1 96 ? 29.791 -0.986 -39.567 1.00 59.28 96 ILE A CA 1
ATOM 757 C C . ILE A 1 96 ? 29.666 0.273 -40.426 1.00 59.28 96 ILE A C 1
ATOM 759 O O . ILE A 1 96 ? 30.363 0.427 -41.432 1.00 59.28 96 ILE A O 1
ATOM 763 N N . THR A 1 97 ? 28.718 1.144 -40.086 1.00 52.56 97 THR A N 1
ATOM 764 C CA . THR A 1 97 ? 28.445 2.352 -40.854 1.00 52.56 97 THR A CA 1
ATOM 765 C C . THR A 1 97 ? 29.540 3.363 -40.549 1.00 52.56 97 THR A C 1
ATOM 767 O O . THR A 1 97 ? 29.346 4.294 -39.776 1.00 52.56 97 THR A O 1
ATOM 770 N N . HIS A 1 98 ? 30.696 3.220 -41.195 1.00 52.81 98 HIS A N 1
ATOM 771 C CA . HIS A 1 98 ? 31.633 4.325 -41.408 1.00 52.81 98 HIS A CA 1
ATOM 772 C C . HIS A 1 98 ? 31.116 5.240 -42.533 1.00 52.81 98 HIS A C 1
ATOM 774 O O . HIS A 1 98 ? 31.837 5.581 -43.468 1.00 52.81 98 HIS A O 1
ATOM 780 N N . GLY A 1 99 ? 29.829 5.587 -42.479 1.00 60.84 99 GLY A N 1
ATOM 781 C CA . GLY A 1 99 ? 29.204 6.559 -43.365 1.00 60.84 99 GLY A CA 1
ATOM 782 C C . GLY A 1 99 ? 29.109 7.908 -42.655 1.00 60.84 99 GLY A C 1
ATOM 783 O O . GLY A 1 99 ? 28.946 7.924 -41.433 1.00 60.84 99 GLY A O 1
ATOM 784 N N . PRO A 1 100 ? 29.214 9.041 -43.373 1.00 57.12 100 PRO A N 1
ATOM 785 C CA . PRO A 1 100 ? 28.980 10.344 -42.764 1.00 57.12 100 PRO A CA 1
ATOM 786 C C . PRO A 1 100 ? 27.596 10.354 -42.102 1.00 57.12 100 PRO A C 1
ATOM 788 O O . PRO A 1 100 ? 26.636 9.844 -42.685 1.00 57.12 100 PRO A O 1
ATOM 791 N N . LEU A 1 101 ? 27.524 10.908 -40.884 1.00 62.22 101 LEU A N 1
ATOM 792 C CA . LEU A 1 101 ? 26.286 11.127 -40.128 1.00 62.22 101 LEU A CA 1
ATOM 793 C C . LEU A 1 101 ? 25.222 11.666 -41.080 1.00 62.22 101 LEU A C 1
ATOM 795 O O . LEU A 1 101 ? 25.366 12.771 -41.597 1.00 62.22 101 LEU A O 1
ATOM 799 N N . ASN A 1 102 ? 24.209 10.853 -41.377 1.00 58.97 102 ASN A N 1
ATOM 800 C CA . ASN A 1 102 ? 23.183 11.220 -42.336 1.00 58.97 102 ASN A CA 1
ATOM 801 C C . ASN A 1 102 ? 22.247 12.252 -41.673 1.00 58.97 102 ASN A C 1
ATOM 803 O O . ASN A 1 102 ? 21.443 11.867 -40.822 1.00 58.97 102 ASN A O 1
ATOM 807 N N . PRO A 1 103 ? 22.288 13.534 -42.079 1.00 63.53 103 PRO A N 1
ATOM 808 C CA . PRO A 1 103 ? 21.532 14.599 -41.422 1.00 63.53 103 PRO A CA 1
ATOM 809 C C . PRO A 1 103 ? 20.019 14.523 -41.692 1.00 63.53 103 PRO A C 1
ATOM 811 O O . PRO A 1 103 ? 19.245 15.311 -41.160 1.00 63.53 103 PRO A O 1
ATOM 814 N N . PHE A 1 104 ? 19.551 13.580 -42.526 1.00 60.56 104 PHE A N 1
ATOM 815 C CA . PHE A 1 104 ? 18.118 13.317 -42.692 1.00 60.56 104 PHE A CA 1
ATOM 816 C C . PHE A 1 104 ? 17.480 12.631 -41.478 1.00 60.56 104 PHE A C 1
ATOM 818 O O . PHE A 1 104 ? 16.256 12.685 -41.361 1.00 60.56 104 PHE A O 1
ATOM 825 N N . TRP A 1 105 ? 18.265 11.985 -40.608 1.00 60.12 105 TRP A N 1
ATOM 826 C CA . TRP A 1 105 ? 17.737 11.304 -39.420 1.00 60.12 105 TRP A CA 1
ATOM 827 C C . TRP A 1 105 ? 17.269 12.285 -38.348 1.00 60.12 105 TRP A C 1
ATOM 829 O O . TRP A 1 105 ? 16.241 12.036 -37.720 1.00 60.12 105 TRP A O 1
ATOM 839 N N . ASP A 1 106 ? 17.941 13.429 -38.211 1.00 62.78 106 ASP A N 1
ATOM 840 C CA . ASP A 1 106 ? 17.559 14.471 -37.250 1.00 62.78 106 ASP A CA 1
ATOM 841 C C . ASP A 1 106 ? 16.129 14.971 -37.508 1.00 62.78 106 ASP A C 1
ATOM 843 O O . ASP A 1 106 ? 15.350 15.148 -36.577 1.00 62.78 106 ASP A O 1
ATOM 847 N N . ARG A 1 107 ? 15.708 15.023 -38.780 1.00 60.00 107 ARG A N 1
ATOM 848 C CA . ARG A 1 107 ? 14.346 15.403 -39.193 1.00 60.00 107 ARG A CA 1
ATOM 849 C C . ARG A 1 107 ? 13.245 14.425 -38.748 1.00 60.00 107 ARG A C 1
ATOM 851 O O . ARG A 1 107 ? 12.087 14.824 -38.687 1.00 60.00 107 ARG A O 1
ATOM 858 N N . TRP A 1 108 ? 13.563 13.162 -38.455 1.00 60.38 108 TRP A N 1
ATOM 859 C CA . TRP A 1 108 ? 12.595 12.212 -37.877 1.00 60.38 108 TRP A CA 1
ATOM 860 C C . TRP A 1 108 ? 12.482 12.354 -36.353 1.00 60.38 108 TRP A C 1
ATOM 862 O O . TRP A 1 108 ? 11.412 12.104 -35.799 1.00 60.38 108 TRP A O 1
ATOM 872 N N . PHE A 1 109 ? 13.560 12.775 -35.682 1.00 57.19 109 PHE A N 1
ATOM 873 C CA . PHE A 1 109 ? 13.599 12.967 -34.228 1.00 57.19 109 PHE A CA 1
ATOM 874 C C . PHE A 1 109 ? 13.252 14.396 -33.780 1.00 57.19 109 PHE A C 1
ATOM 876 O O . PHE A 1 109 ? 12.963 14.602 -32.605 1.00 57.19 109 PHE A O 1
ATOM 883 N N . GLU A 1 110 ? 13.217 15.367 -34.695 1.00 62.91 110 GLU A N 1
ATOM 884 C CA . GLU A 1 110 ? 12.933 16.782 -34.405 1.00 62.91 110 GLU A CA 1
ATOM 885 C C . GLU A 1 110 ? 11.484 17.085 -33.993 1.00 62.91 110 GLU A C 1
ATOM 887 O O . GLU A 1 110 ? 11.189 18.214 -33.605 1.00 62.91 110 GLU A O 1
ATOM 892 N N . GLY A 1 111 ? 10.587 16.092 -34.009 1.00 62.41 111 GLY A N 1
ATOM 893 C CA . GLY A 1 111 ? 9.177 16.284 -33.672 1.00 62.41 111 GLY A CA 1
ATOM 894 C C . GLY A 1 111 ? 8.473 17.293 -34.598 1.00 62.41 111 GLY A C 1
ATOM 895 O O . GLY A 1 111 ? 9.087 17.894 -35.483 1.00 62.41 111 GLY A O 1
ATOM 896 N N . PRO A 1 112 ? 7.149 17.476 -34.467 1.00 57.72 112 PRO A N 1
ATOM 897 C CA . PRO A 1 112 ? 6.437 18.471 -35.257 1.00 57.72 112 PRO A CA 1
ATOM 898 C C . PRO A 1 112 ? 6.979 19.871 -34.943 1.00 57.72 112 PRO A C 1
ATOM 900 O O . PRO A 1 112 ? 6.925 20.326 -33.802 1.00 57.72 112 PRO A O 1
ATOM 903 N N . GLN A 1 113 ? 7.510 20.551 -35.960 1.00 61.78 113 GLN A N 1
ATOM 904 C CA . GLN A 1 113 ? 7.982 21.931 -35.856 1.00 61.78 113 GLN A CA 1
ATOM 905 C C . GLN A 1 113 ? 6.776 22.871 -35.728 1.00 61.78 113 GLN A C 1
ATOM 907 O O . GLN A 1 113 ? 6.312 23.468 -36.703 1.00 61.78 113 GLN A O 1
ATOM 912 N N . ASP A 1 114 ? 6.241 22.987 -34.516 1.00 58.50 114 ASP A N 1
ATOM 913 C CA . ASP A 1 114 ? 5.165 23.918 -34.211 1.00 58.50 114 ASP A CA 1
ATOM 914 C C . ASP A 1 114 ? 5.692 25.356 -34.230 1.00 58.50 114 ASP A C 1
ATOM 916 O O . ASP A 1 114 ? 6.190 25.887 -33.240 1.00 58.50 114 ASP A O 1
ATOM 920 N N . SER A 1 115 ? 5.538 26.034 -35.369 1.00 56.06 115 SER A N 1
ATOM 921 C CA . SER A 1 115 ? 5.547 27.500 -35.394 1.00 56.06 115 SER A CA 1
ATOM 922 C C . SER A 1 115 ? 4.749 28.090 -36.559 1.00 56.06 115 SER A C 1
ATOM 924 O O . SER A 1 115 ? 5.285 28.690 -37.489 1.00 56.06 115 SER A O 1
ATOM 926 N N . LYS A 1 116 ? 3.420 27.969 -36.458 1.00 56.00 116 LYS A N 1
ATOM 927 C CA . LYS A 1 116 ? 2.436 29.077 -36.504 1.00 56.00 116 LYS A CA 1
ATOM 928 C C . LYS A 1 116 ? 1.040 28.461 -36.507 1.00 56.00 116 LYS A C 1
ATOM 930 O O . LYS A 1 116 ? 0.649 27.790 -37.453 1.00 56.00 116 LYS A O 1
ATOM 935 N N . GLY A 1 117 ? 0.333 28.652 -35.395 1.00 60.34 117 GLY A N 1
ATOM 936 C CA . GLY A 1 117 ? -0.860 27.895 -35.040 1.00 60.34 117 GLY A CA 1
ATOM 937 C C . GLY A 1 117 ? -1.931 27.800 -36.124 1.00 60.34 117 GLY A C 1
ATOM 938 O O . GLY A 1 117 ? -2.265 28.777 -36.793 1.00 60.34 117 GLY A O 1
ATOM 939 N N . CYS A 1 118 ? -2.554 26.629 -36.205 1.00 57.53 118 CYS A N 1
ATOM 940 C CA . CYS A 1 118 ? -3.905 26.505 -36.723 1.00 57.53 118 CYS A CA 1
ATOM 941 C C . CYS A 1 118 ? -4.720 25.550 -35.855 1.00 57.53 118 CYS A C 1
ATOM 943 O O . CYS A 1 118 ? -4.258 24.498 -35.426 1.00 57.53 118 CYS A O 1
ATOM 945 N N . ARG A 1 119 ? -5.932 26.014 -35.551 1.00 58.62 119 ARG A N 1
ATOM 946 C CA . ARG A 1 119 ? -6.929 25.395 -34.685 1.00 58.62 119 ARG A CA 1
ATOM 947 C C . ARG A 1 119 ? -7.684 24.354 -35.502 1.00 58.62 119 ARG A C 1
ATOM 949 O O . ARG A 1 119 ? -8.494 24.733 -36.342 1.00 58.62 119 ARG A O 1
ATOM 956 N N . CYS A 1 120 ? -7.482 23.077 -35.221 1.00 61.16 120 CYS A N 1
ATOM 957 C CA . CYS A 1 120 ? -8.346 22.023 -35.740 1.00 61.16 120 CYS A CA 1
ATOM 958 C C . CYS A 1 120 ? -8.841 21.218 -34.544 1.00 61.16 120 CYS A C 1
ATOM 960 O O . CYS A 1 120 ? -8.046 20.595 -33.846 1.00 61.16 120 CYS A O 1
ATOM 962 N N . TRP A 1 121 ? -10.140 21.300 -34.269 1.00 49.41 121 TRP A N 1
ATOM 963 C CA . TRP A 1 121 ? -10.792 20.498 -33.242 1.00 49.41 121 TRP A CA 1
ATOM 964 C C . TRP A 1 121 ? -10.848 19.053 -33.735 1.00 49.41 121 TRP A C 1
ATOM 966 O O . TRP A 1 121 ? -11.312 18.808 -34.848 1.00 49.41 121 TRP A O 1
ATOM 976 N N . ILE A 1 122 ? -10.362 18.117 -32.926 1.00 42.34 122 ILE A N 1
ATOM 977 C CA . ILE A 1 122 ? -10.574 16.691 -33.168 1.00 42.34 122 ILE A CA 1
ATOM 978 C C . ILE A 1 122 ? -12.030 16.408 -32.783 1.00 42.34 122 ILE A C 1
ATOM 980 O O . ILE A 1 122 ? -12.399 16.574 -31.619 1.00 42.34 122 ILE A O 1
ATOM 984 N N . LEU A 1 123 ? -12.844 16.080 -33.788 1.00 43.62 123 LEU A N 1
ATOM 985 C CA . LEU A 1 123 ? -14.105 15.354 -33.625 1.00 43.62 123 LEU A CA 1
ATOM 986 C C . LEU A 1 123 ? -13.802 13.883 -33.335 1.00 43.62 123 LEU A C 1
ATOM 988 O O . LEU A 1 123 ? -12.882 13.349 -33.998 1.00 43.62 123 LEU A O 1
#

pLDDT: mean 72.01, std 17.63, range [34.75, 97.0]

Radius of gyration: 44.68 Å; chains: 1; bounding box: 116×40×91 Å

Organism: Malus domestica (NCBI:txid3750)